Protein AF-A0A8T7HSL2-F1 (afdb_monomer_lite)

Sequence (95 aa):
MRKAVFSVLVFLIILSIVMAPPPQPKTVKGTVLRPSLTSAPSGIDVRVNVTNTSAIYTTKTFGPPINTGAYSLTAMSVEGDRISVLAWNETAWGS

Radius of gyration: 21.78 Å; chains: 1; bounding box: 37×31×69 Å

Foldseek 3Di:
DVVVVVVVVVVVVVVPPDDAPWFDKDKDKDFFADPVRHTDFWPKKKWKAFPVVRDIDIDIFDDPGPDHTMDMDIDGYGPPTDIDMWIDDPVDTGD

pLDDT: mean 81.9, std 11.12, range [49.41, 94.94]

Secondary structure (DSSP, 8-state):
-HHHHHHHHHHHHHHT---PPPPEEEEEEEEPBPTTSPBP-TT-EEEEEETTTTEEEEEE-B-STTSPPEEEEEEEE-TT--EEEEEEETTEEE-

Structure (mmCIF, N/CA/C/O backbone):
data_AF-A0A8T7HSL2-F1
#
_entry.id   AF-A0A8T7HSL2-F1
#
loop_
_atom_site.group_PDB
_atom_site.id
_atom_site.type_symbol
_atom_site.label_atom_id
_atom_site.label_alt_id
_atom_site.label_comp_id
_atom_site.label_asym_id
_atom_site.label_entity_id
_atom_site.label_seq_id
_atom_site.pdbx_PDB_ins_code
_atom_site.Cartn_x
_atom_site.Cartn_y
_atom_site.Cartn_z
_atom_site.occupancy
_atom_site.B_iso_or_equiv
_atom_site.auth_seq_id
_atom_site.auth_comp_id
_atom_site.auth_asym_id
_atom_site.auth_atom_id
_atom_site.pdbx_PDB_model_num
ATOM 1 N N . MET A 1 1 ? 20.524 -15.477 -51.763 1.00 62.94 1 MET A N 1
ATOM 2 C CA . MET A 1 1 ? 19.455 -14.520 -51.382 1.00 62.94 1 MET A CA 1
ATOM 3 C C . MET A 1 1 ? 18.556 -14.989 -50.234 1.00 62.94 1 MET A C 1
ATOM 5 O O . MET A 1 1 ? 18.479 -14.264 -49.255 1.00 62.94 1 MET A O 1
ATOM 9 N N . ARG A 1 2 ? 17.930 -16.181 -50.262 1.00 68.88 2 ARG A N 1
ATOM 10 C CA . ARG A 1 2 ? 16.983 -16.626 -49.203 1.00 68.88 2 ARG A CA 1
ATOM 11 C C . ARG A 1 2 ? 17.545 -16.649 -47.766 1.00 68.88 2 ARG A C 1
ATOM 13 O O . ARG A 1 2 ? 16.845 -16.267 -46.838 1.00 68.88 2 ARG A O 1
ATOM 20 N N . LYS A 1 3 ? 18.816 -17.034 -47.585 1.00 68.44 3 LYS A N 1
ATOM 21 C CA . LYS A 1 3 ? 19.476 -17.079 -46.262 1.00 68.44 3 LYS A CA 1
ATOM 22 C C . LYS A 1 3 ? 19.698 -15.689 -45.640 1.00 68.44 3 LYS A C 1
ATOM 24 O O . LYS A 1 3 ? 19.591 -15.545 -44.431 1.00 68.44 3 LYS A O 1
ATOM 29 N N . ALA A 1 4 ? 19.954 -14.671 -46.466 1.00 74.19 4 ALA A N 1
ATOM 30 C CA . ALA A 1 4 ? 20.169 -13.301 -45.998 1.00 74.19 4 ALA A CA 1
ATOM 31 C C . ALA A 1 4 ? 18.862 -12.667 -45.501 1.00 74.19 4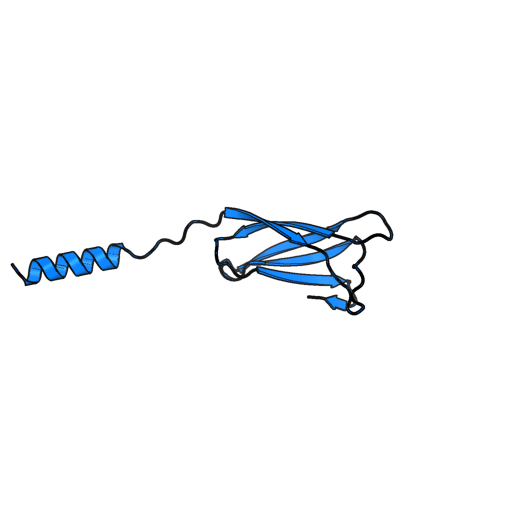 ALA A C 1
ATOM 33 O O . ALA A 1 4 ? 18.841 -12.077 -44.429 1.00 74.19 4 ALA A O 1
ATOM 34 N N . VAL A 1 5 ? 17.756 -12.875 -46.226 1.00 80.50 5 VAL A N 1
ATOM 35 C CA . VAL A 1 5 ? 16.422 -12.387 -45.828 1.00 80.50 5 VAL A CA 1
ATOM 36 C C . VAL A 1 5 ? 15.984 -13.001 -44.497 1.00 80.50 5 VAL A C 1
ATOM 38 O O . VAL A 1 5 ? 15.515 -12.285 -43.620 1.00 80.50 5 VAL A O 1
ATOM 41 N N . PHE A 1 6 ? 16.200 -14.308 -44.312 1.00 80.38 6 PHE A N 1
ATOM 42 C CA . PHE A 1 6 ? 15.884 -14.984 -43.052 1.00 80.38 6 PHE A CA 1
ATOM 43 C C . PHE A 1 6 ? 16.707 -14.431 -41.878 1.00 80.38 6 PHE A C 1
ATOM 45 O O . PHE A 1 6 ? 16.162 -14.182 -40.807 1.00 80.38 6 PHE A O 1
ATOM 52 N N . SER A 1 7 ? 17.997 -14.157 -42.092 1.00 80.88 7 SER A N 1
ATOM 53 C CA . SER A 1 7 ? 18.869 -13.585 -41.059 1.00 80.88 7 SER A CA 1
ATOM 54 C C . SER A 1 7 ? 18.478 -12.153 -40.678 1.00 80.88 7 SER A C 1
ATOM 56 O O . SER A 1 7 ? 18.521 -11.808 -39.501 1.00 80.88 7 SER A O 1
ATOM 58 N N . VAL A 1 8 ? 18.060 -11.332 -41.648 1.00 84.38 8 VAL A N 1
ATOM 59 C CA . VAL A 1 8 ? 17.554 -9.971 -41.394 1.00 84.38 8 VAL A CA 1
ATOM 60 C C . VAL A 1 8 ? 16.235 -10.009 -40.622 1.00 84.38 8 VAL A C 1
ATOM 62 O O . VAL A 1 8 ? 16.046 -9.218 -39.702 1.00 84.38 8 VAL A O 1
ATOM 65 N N . LEU A 1 9 ? 15.349 -10.956 -40.940 1.00 82.75 9 LEU A N 1
ATOM 66 C CA . LEU A 1 9 ? 14.073 -11.113 -40.243 1.00 82.75 9 LEU A CA 1
ATOM 67 C C . LEU A 1 9 ? 14.275 -11.532 -38.779 1.00 82.75 9 LEU A C 1
ATOM 69 O O . LEU A 1 9 ? 13.671 -10.951 -37.885 1.00 82.75 9 LEU A O 1
ATOM 73 N N . VAL A 1 10 ? 15.165 -12.496 -38.525 1.00 82.50 10 VAL A N 1
ATOM 74 C CA . VAL A 1 10 ? 15.508 -12.930 -37.161 1.00 82.50 10 VAL A CA 1
ATOM 75 C C . VAL A 1 10 ? 16.151 -11.787 -36.373 1.00 82.50 10 VAL A C 1
ATOM 77 O O . VAL A 1 10 ? 15.800 -11.570 -35.218 1.00 82.50 10 VAL A O 1
ATOM 80 N N . PHE A 1 11 ? 17.028 -11.003 -37.004 1.00 79.06 11 PHE A N 1
ATOM 81 C CA . PHE A 1 11 ? 17.643 -9.835 -36.373 1.00 79.06 11 PHE A CA 1
ATOM 82 C C . PHE A 1 11 ? 16.611 -8.750 -36.009 1.00 79.06 11 PHE A C 1
ATOM 84 O O . PHE A 1 11 ? 16.642 -8.225 -34.899 1.00 79.06 11 PHE A O 1
ATOM 91 N N . LEU A 1 12 ? 15.643 -8.473 -36.892 1.00 77.38 12 LEU A N 1
ATOM 92 C CA . LEU A 1 12 ? 14.536 -7.542 -36.632 1.00 77.38 12 LEU A CA 1
ATOM 93 C C . LEU A 1 12 ? 13.609 -8.012 -35.502 1.00 77.38 12 LEU A C 1
ATOM 95 O O . LEU A 1 12 ? 13.162 -7.194 -34.702 1.00 77.38 12 LEU A O 1
ATOM 99 N N . ILE A 1 13 ? 13.353 -9.319 -35.398 1.00 75.56 13 ILE A N 1
ATOM 100 C CA . ILE A 1 13 ? 12.534 -9.887 -34.318 1.00 75.56 13 ILE A CA 1
ATOM 101 C C . ILE A 1 13 ? 13.261 -9.773 -32.970 1.00 75.56 13 ILE A C 1
ATOM 103 O O . ILE A 1 13 ? 12.642 -9.401 -31.975 1.00 75.56 13 ILE A O 1
ATOM 107 N N . ILE A 1 14 ? 14.576 -10.005 -32.925 1.00 74.69 14 ILE A N 1
ATOM 108 C CA . ILE A 1 14 ? 15.363 -9.853 -31.689 1.00 74.69 14 ILE A CA 1
ATOM 109 C C . ILE A 1 14 ? 15.440 -8.380 -31.256 1.00 74.69 14 ILE A C 1
ATOM 111 O O . ILE A 1 14 ? 15.397 -8.102 -30.065 1.00 74.69 14 ILE A O 1
ATOM 115 N N . LEU A 1 15 ? 15.484 -7.433 -32.199 1.00 66.69 15 LEU A N 1
ATOM 116 C CA . LEU A 1 15 ? 15.433 -5.988 -31.921 1.00 66.69 15 LEU A CA 1
ATOM 117 C C . LEU A 1 15 ? 14.085 -5.510 -31.370 1.00 66.69 15 LEU A C 1
ATOM 119 O O . LEU A 1 15 ? 14.023 -4.457 -30.742 1.00 66.69 15 LEU A O 1
ATOM 123 N N . SER A 1 16 ? 13.016 -6.280 -31.576 1.00 60.75 16 SER A N 1
ATOM 124 C CA . SER A 1 16 ? 11.686 -5.975 -31.043 1.00 60.75 16 SER A CA 1
ATOM 125 C C . SER A 1 16 ? 11.472 -6.434 -29.599 1.00 60.75 16 SER A C 1
ATOM 127 O O . SER A 1 16 ? 10.332 -6.444 -29.138 1.00 60.75 16 SER A O 1
ATOM 129 N N . ILE A 1 17 ? 12.538 -6.790 -28.863 1.00 61.41 17 ILE A N 1
ATOM 130 C CA . ILE A 1 17 ? 12.463 -6.970 -27.408 1.00 61.41 17 ILE A CA 1
ATOM 131 C C . ILE A 1 17 ? 11.902 -5.696 -26.774 1.00 61.41 17 ILE A C 1
ATOM 133 O O . ILE A 1 17 ? 12.559 -4.665 -26.653 1.00 61.41 17 ILE A O 1
ATOM 137 N N . VAL A 1 18 ? 10.620 -5.792 -26.439 1.00 63.59 18 VAL A N 1
ATOM 138 C CA . VAL A 1 18 ? 9.773 -4.737 -25.909 1.00 63.59 18 VAL A CA 1
ATOM 139 C C . VAL A 1 18 ? 10.424 -4.187 -24.645 1.00 63.59 18 VAL A C 1
ATOM 141 O O . VAL A 1 18 ? 10.400 -4.826 -23.594 1.00 63.59 18 VAL A O 1
ATOM 144 N N . MET A 1 19 ? 11.007 -2.991 -24.735 1.00 66.88 19 MET A N 1
ATOM 145 C CA . MET A 1 19 ? 11.277 -2.196 -23.543 1.00 66.88 19 MET A CA 1
ATOM 146 C C . MET A 1 19 ? 9.924 -1.838 -22.935 1.00 66.88 19 MET A C 1
ATOM 148 O O . MET A 1 19 ? 9.146 -1.095 -23.537 1.00 66.88 19 MET A O 1
ATOM 152 N N . ALA A 1 20 ? 9.631 -2.387 -21.757 1.00 68.25 20 ALA A N 1
ATOM 153 C CA . ALA A 1 20 ? 8.486 -1.945 -20.977 1.00 68.25 20 ALA A CA 1
ATOM 154 C C . ALA A 1 20 ? 8.605 -0.426 -20.732 1.00 68.25 20 ALA A C 1
ATOM 156 O O . ALA A 1 20 ? 9.717 0.059 -20.483 1.00 68.25 20 ALA A O 1
ATOM 157 N N . PRO A 1 21 ? 7.498 0.338 -20.812 1.00 76.56 21 PRO A N 1
ATOM 158 C CA . PRO A 1 21 ? 7.515 1.753 -20.476 1.00 76.56 21 PRO A CA 1
ATOM 159 C C . PRO A 1 21 ? 8.125 1.965 -19.083 1.00 76.56 21 PRO A C 1
ATOM 161 O O . PRO A 1 21 ? 7.877 1.154 -18.186 1.00 76.56 21 PRO A O 1
ATOM 164 N N . PRO A 1 22 ? 8.906 3.037 -18.868 1.00 82.81 22 PRO A N 1
ATOM 165 C CA . PRO A 1 22 ? 9.437 3.323 -17.544 1.00 82.81 22 PRO A CA 1
ATOM 166 C C . PRO A 1 22 ? 8.284 3.538 -16.544 1.00 82.81 22 PRO A C 1
ATOM 168 O O . PRO A 1 22 ? 7.239 4.072 -16.935 1.00 82.81 22 PRO A O 1
ATOM 171 N N . PRO A 1 23 ? 8.456 3.172 -15.258 1.00 86.44 23 PRO A N 1
ATOM 172 C CA . PRO A 1 23 ? 7.463 3.445 -14.225 1.00 86.44 23 PRO A CA 1
ATOM 173 C C . PRO A 1 23 ? 7.092 4.926 -14.183 1.00 86.44 23 PRO A C 1
ATOM 175 O O . PRO A 1 23 ? 7.958 5.799 -14.254 1.00 86.44 23 PRO A O 1
ATOM 178 N N . GLN A 1 24 ? 5.802 5.211 -14.034 1.00 90.81 24 GLN A N 1
ATOM 179 C CA . GLN A 1 24 ? 5.278 6.570 -13.932 1.00 90.81 24 GLN A CA 1
ATOM 180 C C . GLN A 1 24 ? 4.633 6.790 -1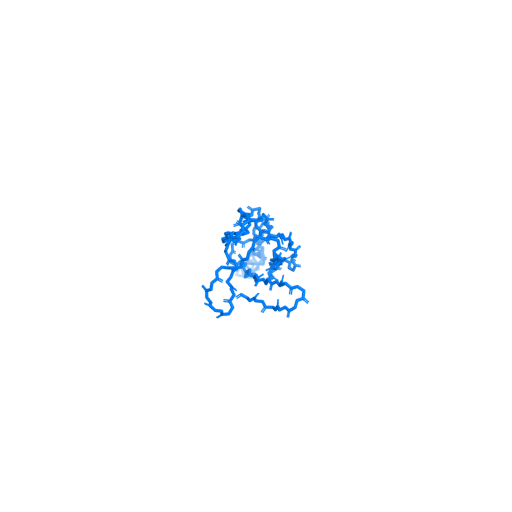2.561 1.00 90.81 24 GLN A C 1
ATOM 182 O O . GLN A 1 24 ? 4.138 5.834 -11.960 1.00 90.81 24 GLN A O 1
ATOM 187 N N . PRO A 1 25 ? 4.595 8.033 -12.054 1.00 92.94 25 PRO A N 1
ATOM 188 C CA . PRO A 1 25 ? 3.880 8.333 -10.823 1.00 92.94 25 PRO A CA 1
ATOM 189 C C . PRO A 1 25 ? 2.375 8.104 -11.017 1.00 92.94 25 PRO A C 1
ATOM 191 O O . PRO A 1 25 ? 1.746 8.695 -11.897 1.00 92.94 25 PRO A O 1
ATOM 194 N N . LYS A 1 26 ? 1.790 7.250 -10.176 1.00 91.69 26 LYS A N 1
ATOM 195 C CA . LYS A 1 26 ? 0.356 6.946 -10.129 1.00 91.69 26 LYS A CA 1
ATOM 196 C C . LYS A 1 26 ? -0.169 7.135 -8.710 1.00 91.69 26 LYS A C 1
ATOM 198 O O . LYS A 1 26 ? 0.492 6.775 -7.737 1.00 91.69 26 LYS A O 1
ATOM 203 N N . THR A 1 27 ? -1.371 7.686 -8.583 1.00 93.88 27 THR A N 1
ATOM 204 C CA . THR A 1 27 ? -2.028 7.849 -7.282 1.00 93.88 27 THR A CA 1
ATOM 205 C C . THR A 1 27 ? -2.764 6.573 -6.895 1.00 93.88 27 THR A C 1
ATOM 207 O O . THR A 1 27 ? -3.652 6.122 -7.615 1.00 93.88 27 THR A O 1
ATOM 210 N N . VAL A 1 28 ? -2.436 6.035 -5.723 1.00 91.81 28 VAL A N 1
ATOM 211 C CA . VAL A 1 28 ? -3.147 4.928 -5.082 1.00 91.81 28 VAL A CA 1
ATOM 212 C C . VAL A 1 28 ? -3.914 5.500 -3.899 1.00 91.81 28 VAL A C 1
ATOM 214 O O . VAL A 1 28 ? -3.315 6.064 -2.984 1.00 91.81 28 VAL A O 1
ATOM 217 N N . LYS A 1 29 ? -5.240 5.371 -3.918 1.00 93.50 29 LYS A N 1
ATOM 218 C CA . LYS A 1 29 ? -6.124 5.881 -2.867 1.00 93.50 29 LYS A CA 1
ATOM 219 C C . LYS A 1 29 ? -7.206 4.871 -2.528 1.00 93.50 29 LYS A C 1
ATOM 221 O O . LYS A 1 29 ? -7.626 4.108 -3.395 1.00 93.50 29 LYS A O 1
ATOM 226 N N . GLY A 1 30 ? -7.668 4.900 -1.288 1.00 90.50 30 GLY A N 1
ATOM 227 C CA . GLY A 1 30 ? -8.705 3.994 -0.822 1.00 90.50 30 GLY A CA 1
ATOM 228 C C . GLY A 1 30 ? -9.089 4.237 0.628 1.00 90.50 30 GLY A C 1
ATOM 229 O O . GLY A 1 30 ? -8.697 5.226 1.251 1.00 90.50 30 GLY A O 1
ATOM 230 N N . THR A 1 31 ? -9.867 3.308 1.161 1.00 89.19 31 THR A N 1
ATOM 231 C CA . THR A 1 31 ? -10.338 3.316 2.544 1.00 89.19 31 THR A CA 1
ATOM 232 C C . THR A 1 31 ? -9.997 1.972 3.156 1.00 89.19 31 THR A C 1
ATOM 234 O O . THR A 1 31 ? -10.202 0.940 2.523 1.00 89.19 31 THR A O 1
ATOM 237 N N . VAL A 1 32 ? -9.465 1.978 4.374 1.00 86.62 32 VAL A N 1
ATOM 238 C CA . VAL A 1 32 ? -9.212 0.737 5.109 1.00 86.62 32 VAL A CA 1
ATOM 239 C C . VAL A 1 32 ? -10.494 0.357 5.834 1.00 86.62 32 VAL A C 1
ATOM 241 O O . VAL A 1 32 ? -11.062 1.182 6.551 1.00 86.62 32 VAL A O 1
ATOM 244 N N . LEU A 1 33 ? -10.947 -0.881 5.662 1.00 84.38 33 LEU A N 1
ATOM 245 C CA . LEU A 1 33 ? -12.094 -1.422 6.384 1.00 84.38 33 LEU A CA 1
ATOM 246 C C . LEU A 1 33 ? -11.621 -2.355 7.500 1.00 84.38 33 LEU A C 1
ATOM 248 O O . LEU A 1 33 ? -10.646 -3.091 7.366 1.00 84.38 33 LEU A O 1
ATOM 252 N N . ARG A 1 34 ? -12.332 -2.319 8.622 1.00 80.81 34 ARG A N 1
ATOM 253 C CA . ARG A 1 34 ? -12.229 -3.307 9.695 1.00 80.81 34 ARG A CA 1
ATOM 254 C C . ARG A 1 34 ? -12.952 -4.595 9.274 1.00 80.81 34 ARG A C 1
ATOM 256 O O . ARG A 1 34 ? -13.838 -4.533 8.421 1.00 80.81 34 ARG A O 1
ATOM 263 N N . PRO A 1 35 ? -12.690 -5.738 9.936 1.00 80.00 35 PRO A N 1
ATOM 264 C CA . PRO A 1 35 ? -13.426 -6.984 9.690 1.00 80.00 35 PRO A CA 1
ATOM 265 C C . PRO A 1 35 ? -14.952 -6.851 9.828 1.00 80.00 35 PRO A C 1
ATOM 267 O O . PRO A 1 35 ? -15.701 -7.559 9.169 1.00 80.00 35 PRO A O 1
ATOM 270 N N . SER A 1 36 ? -15.422 -5.898 10.639 1.00 82.50 36 SER A N 1
ATOM 271 C CA . SER A 1 36 ? -16.837 -5.530 10.783 1.00 82.50 36 SER A CA 1
ATOM 272 C C . SER A 1 36 ? -17.415 -4.734 9.602 1.00 82.50 36 SER A C 1
ATOM 274 O O . SER A 1 36 ? -18.516 -4.207 9.722 1.00 82.50 36 SER A O 1
ATOM 276 N N . LEU A 1 37 ? -16.671 -4.581 8.500 1.00 80.50 37 LEU A N 1
ATOM 277 C CA . LEU A 1 37 ? -16.997 -3.741 7.336 1.00 80.50 37 LEU A CA 1
ATOM 278 C C . LEU A 1 37 ? -17.170 -2.248 7.655 1.00 80.50 37 LEU A C 1
ATOM 280 O O . LEU A 1 37 ? -17.654 -1.476 6.831 1.00 80.50 37 LEU A O 1
ATOM 284 N N . THR A 1 38 ? -16.748 -1.817 8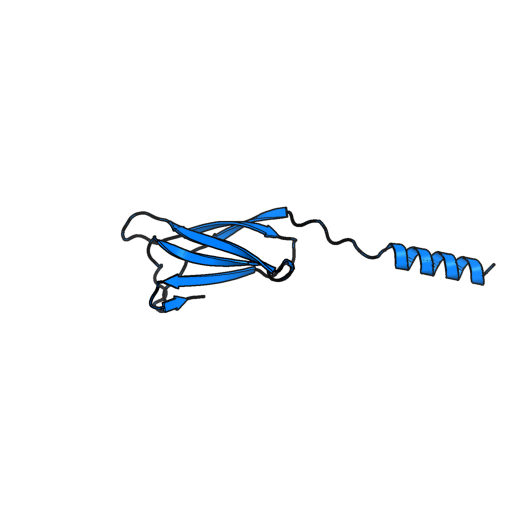.841 1.00 83.81 38 THR A N 1
ATOM 285 C CA . THR A 1 38 ? -16.723 -0.405 9.220 1.00 83.81 38 THR A CA 1
ATOM 286 C C . THR A 1 38 ? -15.377 0.205 8.875 1.00 83.81 38 THR A C 1
ATOM 288 O O . THR A 1 38 ? -14.346 -0.465 8.922 1.00 83.81 38 THR A O 1
ATOM 291 N N . SER A 1 39 ? -15.359 1.490 8.551 1.00 83.62 39 SER A N 1
ATOM 292 C CA . SER A 1 39 ? -14.115 2.189 8.251 1.00 83.62 39 SER A CA 1
ATOM 293 C C . SER A 1 39 ? -13.138 2.174 9.423 1.00 83.62 39 SER A C 1
ATOM 295 O O . SER A 1 39 ? -13.508 2.375 10.585 1.00 83.62 39 SER A O 1
ATOM 297 N N . ALA A 1 40 ? -11.861 1.983 9.116 1.00 85.44 40 ALA A N 1
ATOM 298 C CA . ALA A 1 40 ? -10.796 2.197 10.074 1.00 85.44 40 ALA A CA 1
ATOM 299 C C . ALA A 1 40 ? -10.643 3.708 10.365 1.00 85.44 40 ALA A C 1
ATOM 301 O O . ALA A 1 40 ? -10.961 4.535 9.507 1.00 85.44 40 ALA A O 1
ATOM 302 N N . PRO A 1 41 ? -10.202 4.091 11.576 1.00 86.62 41 PRO A N 1
ATOM 303 C CA . PRO A 1 41 ? -10.025 5.490 11.953 1.00 86.62 41 PRO A CA 1
ATOM 304 C C . PRO A 1 41 ? -8.813 6.097 11.231 1.00 86.62 41 PRO A C 1
ATOM 306 O O . PRO A 1 41 ? -8.117 5.418 10.473 1.00 86.62 41 PRO A O 1
ATOM 309 N N . SER A 1 42 ? -8.540 7.378 11.468 1.00 88.75 42 SER A N 1
ATOM 310 C CA . SER A 1 42 ? -7.268 7.990 11.078 1.00 88.75 42 SER A CA 1
ATOM 311 C C . SER A 1 42 ? -6.093 7.431 11.894 1.00 88.75 42 SER A C 1
ATOM 313 O O . SER A 1 42 ? -6.264 6.937 13.009 1.00 88.75 42 SER A O 1
ATOM 315 N N . GLY A 1 43 ? -4.891 7.497 11.320 1.00 88.56 43 GLY A N 1
ATOM 316 C CA . GLY A 1 43 ? -3.644 7.063 11.950 1.00 88.56 43 GLY A CA 1
ATOM 317 C C . GLY A 1 43 ? -3.266 5.597 11.727 1.00 88.56 43 GLY A C 1
ATOM 318 O O . GLY A 1 43 ? -2.239 5.176 12.249 1.00 88.56 43 GLY A O 1
ATOM 319 N N . ILE A 1 44 ? -4.043 4.841 10.948 1.00 88.56 44 ILE A N 1
ATOM 320 C CA . ILE A 1 44 ? -3.758 3.437 10.621 1.00 88.56 44 ILE A CA 1
ATOM 321 C C . ILE A 1 44 ? -2.664 3.376 9.565 1.00 88.56 44 ILE A C 1
ATOM 323 O O . ILE A 1 44 ? -2.774 4.045 8.536 1.00 88.56 44 ILE A O 1
ATOM 327 N N . ASP A 1 45 ? -1.631 2.576 9.810 1.00 91.44 45 ASP A N 1
ATOM 328 C CA . ASP A 1 45 ? -0.547 2.378 8.858 1.00 91.44 45 ASP A CA 1
ATOM 329 C C . ASP A 1 45 ? -1.037 1.605 7.634 1.00 91.44 45 ASP A C 1
ATOM 331 O O . ASP A 1 45 ? -1.759 0.612 7.740 1.00 91.44 45 ASP A O 1
ATOM 335 N N . VAL A 1 46 ? -0.636 2.079 6.456 1.00 92.12 46 VAL A N 1
ATOM 336 C CA . VAL A 1 46 ? -0.956 1.488 5.158 1.00 92.12 46 VAL A CA 1
ATOM 337 C C . VAL A 1 46 ? 0.333 1.313 4.371 1.00 92.12 46 VAL A C 1
ATOM 339 O O . VAL A 1 46 ? 1.066 2.268 4.121 1.00 92.12 46 VAL A O 1
ATOM 342 N N . ARG A 1 47 ? 0.589 0.088 3.923 1.00 92.81 47 ARG A N 1
ATOM 343 C CA . ARG A 1 47 ? 1.681 -0.286 3.028 1.00 92.81 47 ARG A CA 1
ATOM 344 C C . ARG A 1 47 ? 1.117 -0.624 1.660 1.00 92.81 47 ARG A C 1
ATOM 346 O O . ARG A 1 47 ? 0.227 -1.457 1.529 1.00 92.81 47 ARG A O 1
ATOM 353 N N . VAL A 1 48 ? 1.691 -0.014 0.637 1.00 93.25 48 VAL A N 1
ATOM 354 C CA . VAL A 1 48 ? 1.406 -0.294 -0.766 1.00 93.25 48 VAL A CA 1
ATOM 355 C C . VAL A 1 48 ? 2.646 -0.928 -1.377 1.00 93.25 48 VAL A C 1
ATOM 357 O O . VAL A 1 48 ? 3.729 -0.346 -1.347 1.00 93.25 48 VAL A O 1
ATOM 360 N N . ASN A 1 49 ? 2.489 -2.135 -1.906 1.00 92.44 49 ASN A N 1
ATOM 361 C CA . ASN A 1 49 ? 3.526 -2.876 -2.607 1.00 92.44 49 ASN A CA 1
ATOM 362 C C . ASN A 1 49 ? 3.196 -2.935 -4.102 1.00 92.44 49 ASN A C 1
ATOM 364 O O . ASN A 1 49 ? 2.124 -3.414 -4.480 1.00 92.44 49 ASN A O 1
ATOM 368 N N . VAL A 1 50 ? 4.117 -2.467 -4.941 1.00 90.88 50 VAL A N 1
ATOM 369 C CA . VAL A 1 50 ? 4.031 -2.576 -6.399 1.00 90.88 50 VAL A CA 1
ATOM 370 C C . VAL A 1 50 ? 4.822 -3.811 -6.821 1.00 90.88 50 VAL A C 1
ATOM 372 O O . VAL A 1 50 ? 6.050 -3.820 -6.813 1.00 90.88 50 VAL A O 1
ATOM 375 N N . THR A 1 51 ? 4.106 -4.881 -7.163 1.00 83.56 51 THR A N 1
ATOM 376 C CA . THR A 1 51 ? 4.671 -6.239 -7.266 1.00 83.56 51 THR A CA 1
ATOM 377 C C . THR A 1 51 ? 5.756 -6.353 -8.338 1.00 83.56 51 THR A C 1
ATOM 379 O O . THR A 1 51 ? 6.764 -7.014 -8.116 1.00 83.56 51 THR A O 1
ATOM 382 N N . ASN A 1 52 ? 5.587 -5.678 -9.479 1.00 80.69 52 ASN A N 1
ATOM 383 C CA . ASN A 1 52 ? 6.531 -5.773 -10.597 1.00 80.69 52 ASN A CA 1
ATOM 384 C C . ASN A 1 52 ? 7.839 -5.016 -10.345 1.00 80.69 52 ASN A C 1
ATOM 386 O O . ASN A 1 52 ? 8.892 -5.434 -10.816 1.00 80.69 52 ASN A O 1
ATOM 390 N N . THR A 1 53 ? 7.794 -3.920 -9.588 1.00 79.25 53 THR A N 1
ATOM 391 C CA . THR A 1 53 ? 8.981 -3.116 -9.259 1.00 79.25 53 THR A CA 1
ATOM 392 C C . THR A 1 53 ? 9.563 -3.465 -7.891 1.00 79.25 53 THR A C 1
ATOM 394 O O . THR A 1 53 ? 10.605 -2.932 -7.519 1.00 79.25 53 THR A O 1
ATOM 397 N N . SER A 1 54 ? 8.899 -4.343 -7.125 1.00 82.44 54 SER A N 1
ATOM 398 C CA . SER A 1 54 ? 9.170 -4.594 -5.700 1.00 82.44 54 SER A CA 1
ATOM 399 C C . SER A 1 54 ? 9.212 -3.315 -4.847 1.00 82.44 54 SER A C 1
ATOM 401 O O . SER A 1 54 ? 9.801 -3.302 -3.764 1.00 82.44 54 S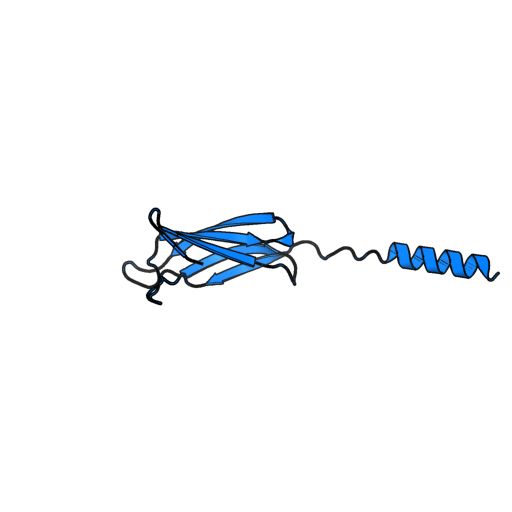ER A O 1
ATOM 403 N N . ALA A 1 55 ? 8.607 -2.223 -5.330 1.00 88.38 55 ALA A N 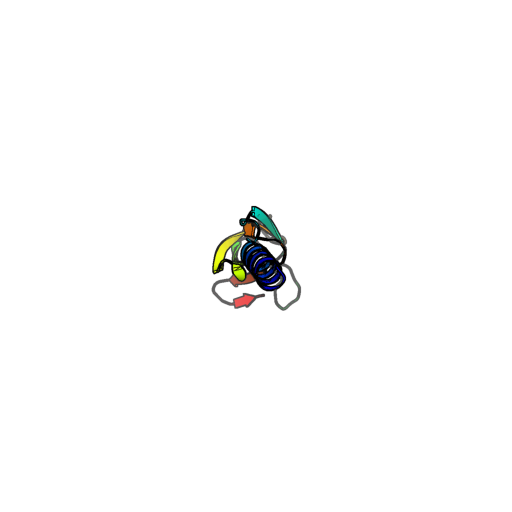1
ATOM 404 C CA . ALA A 1 55 ? 8.635 -0.937 -4.654 1.00 88.38 55 ALA A CA 1
ATOM 405 C C . ALA A 1 55 ? 7.613 -0.914 -3.514 1.00 88.38 55 ALA A C 1
ATOM 407 O O . ALA A 1 55 ? 6.452 -1.294 -3.684 1.00 88.38 55 ALA A O 1
ATOM 408 N N . ILE A 1 56 ? 8.048 -0.436 -2.348 1.00 93.31 56 ILE A N 1
ATOM 409 C CA . ILE A 1 56 ? 7.227 -0.354 -1.142 1.00 93.31 56 ILE A CA 1
ATOM 410 C C . ILE A 1 56 ? 7.041 1.111 -0.765 1.00 93.31 56 ILE A C 1
ATOM 412 O O . ILE A 1 56 ? 8.010 1.846 -0.590 1.00 93.31 56 ILE A O 1
ATOM 416 N N . TYR A 1 57 ? 5.785 1.499 -0.581 1.00 93.94 57 TYR A N 1
ATOM 417 C CA . TYR A 1 57 ? 5.380 2.817 -0.116 1.00 93.94 57 TYR A CA 1
ATOM 418 C C . TYR A 1 57 ? 4.565 2.667 1.161 1.00 93.94 57 TYR A C 1
ATOM 420 O O . TYR A 1 57 ? 3.765 1.740 1.288 1.00 93.94 57 TYR A O 1
ATOM 428 N N . THR A 1 58 ? 4.745 3.583 2.104 1.00 94.06 58 THR A N 1
ATOM 429 C CA . THR A 1 58 ? 3.991 3.607 3.359 1.00 94.06 58 THR A CA 1
ATOM 430 C C . THR A 1 58 ? 3.302 4.948 3.526 1.00 94.06 58 THR A C 1
ATOM 432 O O . THR A 1 58 ? 3.872 5.993 3.220 1.00 94.06 58 THR A O 1
ATOM 435 N N . THR A 1 59 ? 2.073 4.919 4.015 1.00 94.50 59 THR A N 1
ATOM 436 C CA . THR A 1 59 ? 1.292 6.099 4.379 1.00 94.50 59 THR A CA 1
ATOM 437 C C . THR A 1 59 ? 0.437 5.772 5.598 1.00 94.50 59 THR A C 1
ATOM 439 O O . THR A 1 59 ? 0.460 4.648 6.096 1.00 94.50 59 THR A O 1
ATOM 442 N N . LYS A 1 60 ? -0.334 6.747 6.069 1.00 92.62 60 LYS A N 1
ATOM 443 C CA . LYS A 1 60 ? -1.348 6.540 7.098 1.00 92.62 60 LYS A CA 1
ATOM 444 C C . LYS A 1 60 ? -2.717 6.930 6.576 1.00 92.62 60 LYS A C 1
ATOM 446 O O . LYS A 1 60 ? -2.836 7.789 5.699 1.00 92.62 60 LYS A O 1
ATOM 451 N N . THR A 1 61 ? -3.757 6.329 7.137 1.00 91.38 61 THR A N 1
ATOM 452 C CA . THR A 1 61 ? -5.105 6.856 6.960 1.00 91.38 61 THR A CA 1
ATOM 453 C C . THR A 1 61 ? -5.202 8.244 7.597 1.00 91.38 61 THR A C 1
ATOM 455 O O . THR A 1 61 ? -4.700 8.497 8.692 1.00 91.38 61 THR A O 1
ATOM 458 N N . PHE A 1 62 ? -5.873 9.159 6.917 1.00 88.81 62 PHE A N 1
ATOM 459 C CA . PHE A 1 62 ? -6.150 10.515 7.359 1.00 88.81 62 PHE A CA 1
ATOM 460 C C . PHE A 1 62 ? -7.651 10.787 7.264 1.00 88.81 62 PHE A C 1
ATOM 462 O O . PHE A 1 62 ? -8.368 10.221 6.440 1.00 88.81 62 PHE A O 1
ATOM 469 N N . GLY A 1 63 ? -8.137 11.646 8.149 1.00 84.94 63 GLY A N 1
ATOM 470 C CA . GLY A 1 63 ? -9.548 11.981 8.274 1.00 84.94 63 GLY A CA 1
ATOM 471 C C . GLY A 1 63 ? -9.811 12.682 9.605 1.00 84.94 63 GLY A C 1
ATOM 472 O O . GLY A 1 63 ? -8.949 12.639 10.492 1.00 84.94 63 GLY A O 1
ATOM 473 N N . PRO A 1 64 ? -10.971 13.341 9.762 1.00 78.56 64 PRO A N 1
ATOM 474 C CA . PRO A 1 64 ? -11.332 13.952 11.033 1.00 78.56 64 PRO A CA 1
ATOM 475 C C . PRO A 1 64 ? -11.362 12.896 12.155 1.00 78.56 64 PRO A C 1
ATOM 477 O O . PRO A 1 64 ? -11.662 11.730 11.878 1.00 78.56 64 PRO A O 1
ATOM 480 N N . PRO A 1 65 ? -11.096 13.276 13.419 1.00 65.44 65 PRO A N 1
ATOM 481 C CA . PRO A 1 65 ? -11.223 12.365 14.554 1.00 65.44 65 PRO A CA 1
ATOM 482 C C . PRO A 1 65 ? -12.597 11.681 14.549 1.00 65.44 65 PRO A C 1
ATOM 484 O O . PRO A 1 65 ? -13.596 12.334 14.257 1.00 65.44 65 PRO A O 1
ATOM 487 N N . ILE A 1 66 ? -12.648 10.381 14.870 1.00 62.25 66 ILE A N 1
ATOM 488 C CA . ILE A 1 66 ? -13.878 9.558 14.954 1.00 62.25 66 ILE A CA 1
ATOM 489 C C . ILE A 1 66 ? -14.489 9.185 13.581 1.00 62.25 66 ILE A C 1
ATOM 491 O O . ILE A 1 66 ? -15.298 8.264 13.500 1.00 62.25 66 ILE A O 1
ATOM 495 N N . ASN A 1 67 ? -14.054 9.811 12.484 1.00 67.69 67 ASN A N 1
ATOM 496 C CA . ASN A 1 67 ? -14.556 9.531 11.138 1.00 67.69 67 ASN A CA 1
ATOM 497 C C . ASN A 1 67 ? -13.711 8.499 10.371 1.00 67.69 67 ASN A C 1
ATOM 499 O O . ASN A 1 67 ? -12.605 8.126 10.765 1.00 67.69 67 ASN A O 1
ATOM 503 N N . THR A 1 68 ? -14.261 8.055 9.239 1.00 76.75 68 THR A N 1
ATOM 504 C CA . THR A 1 68 ? -13.608 7.187 8.2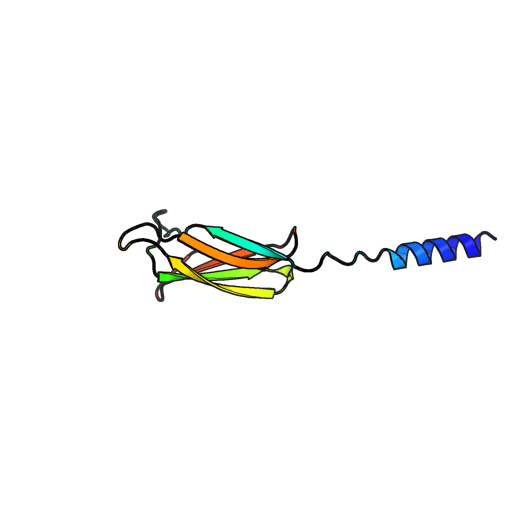50 1.00 76.75 68 THR A CA 1
ATOM 505 C C . THR A 1 68 ? -12.242 7.737 7.834 1.00 76.75 68 THR A C 1
ATOM 507 O O . THR A 1 68 ? -12.158 8.801 7.222 1.00 76.75 68 THR A O 1
ATOM 510 N N . GLY A 1 69 ? -11.178 6.990 8.128 1.00 83.00 69 GLY A N 1
ATOM 511 C CA . GLY A 1 69 ? -9.835 7.259 7.635 1.00 83.00 69 GLY A CA 1
ATOM 512 C C . GLY A 1 69 ? -9.675 6.780 6.192 1.00 83.00 69 GLY A C 1
ATOM 513 O O . GLY A 1 69 ? -9.860 5.600 5.893 1.00 83.00 69 GLY A O 1
ATOM 514 N N . ALA A 1 70 ? -9.299 7.686 5.295 1.00 90.06 70 ALA A N 1
ATOM 515 C CA . ALA A 1 70 ? -8.923 7.370 3.919 1.00 90.06 70 ALA A CA 1
ATOM 516 C C . ALA A 1 70 ? -7.406 7.479 3.757 1.00 90.06 70 ALA A C 1
ATOM 518 O O . ALA A 1 70 ? -6.757 8.206 4.497 1.00 90.06 70 ALA A O 1
ATOM 519 N N . TYR A 1 71 ? -6.826 6.780 2.790 1.00 92.56 71 TYR A N 1
ATOM 520 C CA . TYR A 1 71 ? -5.413 6.927 2.455 1.00 92.56 71 TYR A CA 1
ATOM 521 C C . TYR A 1 71 ? -5.253 7.354 0.999 1.00 92.56 71 TYR A C 1
ATOM 523 O O . TYR A 1 71 ? -6.090 7.072 0.139 1.00 92.56 71 TYR A O 1
ATOM 531 N N . SER A 1 72 ? -4.148 8.035 0.727 1.00 94.31 72 SER A N 1
ATOM 532 C CA . SER A 1 72 ? -3.714 8.414 -0.610 1.00 94.31 72 SER A CA 1
ATOM 533 C C . SER A 1 72 ? -2.197 8.513 -0.607 1.00 94.31 72 SER A C 1
ATOM 535 O O . SER A 1 72 ? -1.618 9.106 0.303 1.00 94.31 72 SER A O 1
ATOM 537 N N . LEU A 1 73 ? -1.556 7.934 -1.615 1.00 94.12 73 LEU A N 1
ATOM 538 C CA . LEU A 1 73 ? -0.125 8.076 -1.857 1.00 94.12 73 LEU A CA 1
ATOM 539 C C . LEU A 1 73 ? 0.177 8.027 -3.352 1.00 94.12 73 LEU A C 1
ATOM 541 O O . LEU A 1 73 ? -0.640 7.561 -4.147 1.00 94.12 73 LEU A O 1
ATOM 545 N N . THR A 1 74 ? 1.366 8.484 -3.725 1.00 94.94 74 THR A N 1
ATOM 546 C CA . THR A 1 74 ? 1.880 8.361 -5.091 1.00 94.94 74 THR A CA 1
ATOM 547 C C . THR A 1 74 ? 2.912 7.240 -5.132 1.00 94.94 74 THR A C 1
ATOM 549 O O . THR A 1 74 ? 3.881 7.273 -4.378 1.00 94.94 74 THR A O 1
ATOM 552 N N . ALA A 1 75 ? 2.702 6.259 -6.008 1.00 92.75 75 ALA A N 1
ATOM 553 C CA . ALA A 1 75 ? 3.598 5.131 -6.237 1.00 92.75 75 ALA A CA 1
ATOM 554 C C . ALA A 1 75 ? 4.106 5.146 -7.683 1.00 92.75 75 ALA A C 1
ATOM 556 O O . ALA A 1 75 ? 3.369 5.519 -8.597 1.00 92.75 75 ALA A O 1
ATOM 557 N N . MET A 1 76 ? 5.353 4.730 -7.902 1.00 91.50 76 MET A N 1
ATOM 558 C CA . MET A 1 76 ? 5.894 4.548 -9.248 1.00 91.50 76 MET A CA 1
ATOM 559 C C . MET A 1 76 ? 5.464 3.184 -9.776 1.00 91.50 76 MET A C 1
ATOM 561 O O . MET A 1 76 ? 5.804 2.156 -9.188 1.00 91.50 76 MET A O 1
ATOM 565 N N . SER A 1 77 ? 4.703 3.177 -10.867 1.00 89.06 77 SER A N 1
ATOM 566 C CA . SER A 1 77 ? 4.105 1.961 -11.410 1.00 89.06 77 SER A CA 1
ATOM 567 C C . SER A 1 77 ? 3.897 2.056 -12.924 1.00 89.06 77 SER A C 1
ATOM 569 O O . SER A 1 77 ? 3.737 3.147 -13.480 1.00 89.06 77 SER A O 1
ATOM 571 N N . VAL A 1 78 ? 3.932 0.907 -13.592 1.00 87.69 78 VAL A N 1
ATOM 572 C CA . VAL A 1 78 ? 3.593 0.720 -15.005 1.00 87.69 78 VAL A CA 1
ATOM 573 C C . VAL A 1 78 ? 2.174 0.156 -15.106 1.00 87.69 78 VAL A C 1
ATOM 575 O O . VAL A 1 78 ? 1.673 -0.508 -14.201 1.00 87.69 78 VAL A O 1
ATOM 578 N N . GLU A 1 79 ? 1.485 0.448 -16.205 1.00 82.81 79 GLU A N 1
ATOM 579 C CA . GLU A 1 79 ? 0.177 -0.150 -16.467 1.00 82.81 79 GLU A CA 1
ATOM 580 C C . GLU A 1 79 ? 0.268 -1.683 -16.510 1.00 82.81 79 GLU A C 1
ATOM 582 O O . GLU A 1 79 ? 1.187 -2.247 -17.102 1.00 82.81 79 GLU A O 1
ATOM 587 N N . GLY A 1 80 ? -0.679 -2.353 -15.850 1.00 81.69 80 GLY A N 1
ATOM 588 C CA . GLY A 1 80 ? -0.656 -3.805 -15.662 1.00 81.69 80 GLY A CA 1
ATOM 589 C C . GLY A 1 80 ? 0.106 -4.275 -14.419 1.00 81.69 80 GLY A C 1
ATOM 590 O O . GLY A 1 80 ? 0.065 -5.464 -14.104 1.00 81.69 80 GLY A O 1
ATOM 591 N N . ASP A 1 81 ? 0.751 -3.375 -13.669 1.00 85.38 81 ASP A N 1
ATOM 592 C CA . ASP A 1 81 ? 1.339 -3.730 -12.380 1.00 85.38 81 ASP A CA 1
ATOM 593 C C . ASP A 1 81 ? 0.272 -4.159 -11.373 1.00 85.38 81 ASP A C 1
ATOM 595 O O . ASP A 1 81 ? -0.756 -3.507 -11.167 1.00 85.38 81 ASP A O 1
ATOM 599 N N . ARG A 1 82 ? 0.573 -5.237 -10.649 1.00 88.44 82 ARG A N 1
ATOM 600 C CA . ARG A 1 82 ? -0.219 -5.643 -9.494 1.00 88.44 82 ARG A CA 1
ATOM 601 C C . ARG A 1 82 ? 0.158 -4.794 -8.284 1.00 88.44 82 ARG A C 1
ATOM 603 O O . ARG A 1 82 ? 1.314 -4.800 -7.855 1.00 88.44 82 ARG A O 1
ATOM 610 N N . ILE A 1 83 ? -0.833 -4.140 -7.688 1.00 90.44 83 ILE A N 1
ATOM 611 C CA . ILE A 1 83 ? -0.690 -3.381 -6.444 1.00 90.44 83 ILE A CA 1
ATOM 612 C C . ILE A 1 83 ? -1.308 -4.192 -5.303 1.00 90.44 83 ILE A C 1
ATOM 614 O O . ILE A 1 83 ? -2.471 -4.583 -5.377 1.00 90.44 83 ILE A O 1
ATOM 618 N N . SER A 1 84 ? -0.535 -4.448 -4.250 1.00 90.56 84 SER A N 1
ATOM 619 C CA . SER A 1 84 ? -1.028 -5.038 -3.003 1.00 90.56 84 SER A CA 1
ATOM 620 C C . SER A 1 84 ? -1.054 -3.966 -1.929 1.00 90.56 84 SER A C 1
ATOM 622 O O . SER A 1 84 ? -0.028 -3.349 -1.648 1.00 90.56 84 SER A O 1
ATOM 624 N N . VAL A 1 85 ? -2.213 -3.764 -1.315 1.00 89.31 85 VAL A N 1
ATOM 625 C CA . VAL A 1 85 ? -2.374 -2.853 -0.183 1.00 89.31 85 VAL A CA 1
ATOM 626 C C . VAL A 1 85 ? -2.546 -3.687 1.074 1.00 89.31 85 VAL A C 1
ATOM 628 O O . VAL A 1 85 ? -3.209 -4.718 1.055 1.00 89.31 85 VAL A O 1
ATOM 631 N N . LEU A 1 86 ? -1.892 -3.266 2.144 1.00 89.81 86 LEU A N 1
ATOM 632 C CA . LEU A 1 86 ? -1.990 -3.888 3.448 1.00 89.81 86 LEU A CA 1
ATOM 633 C C . LEU A 1 86 ? -2.087 -2.783 4.489 1.00 89.81 86 LEU A C 1
ATOM 635 O O . LEU A 1 86 ? -1.289 -1.849 4.460 1.00 89.81 86 LEU A O 1
ATOM 639 N N . ALA A 1 87 ? -3.026 -2.901 5.415 1.00 86.94 87 ALA A N 1
ATOM 640 C CA . ALA A 1 87 ? -3.152 -1.993 6.536 1.00 86.94 87 ALA A CA 1
ATOM 641 C C . ALA A 1 87 ? -2.990 -2.737 7.861 1.00 86.94 87 ALA A C 1
ATOM 643 O O . ALA A 1 87 ? -3.377 -3.899 7.997 1.00 86.94 87 ALA A O 1
ATOM 644 N N . TRP A 1 88 ? -2.427 -2.069 8.858 1.00 84.38 88 TRP A N 1
ATOM 645 C CA . TRP A 1 88 ? -2.360 -2.617 10.205 1.00 84.38 88 TRP A CA 1
ATOM 646 C C . TRP A 1 88 ? -2.505 -1.516 11.245 1.00 84.38 88 TRP A C 1
ATOM 648 O O . TRP A 1 88 ? -2.073 -0.378 11.075 1.00 84.38 88 TRP A O 1
ATOM 658 N N . ASN A 1 89 ? -3.146 -1.884 12.342 1.00 73.50 89 ASN A N 1
ATOM 659 C CA . ASN A 1 89 ? -2.974 -1.221 13.624 1.00 73.50 89 ASN A CA 1
ATOM 660 C C . ASN A 1 89 ? -2.105 -2.171 14.452 1.00 73.50 89 ASN A C 1
ATOM 662 O O . ASN A 1 89 ? -2.228 -3.369 14.242 1.00 73.50 89 ASN A O 1
ATOM 666 N N . GLU A 1 90 ? -1.266 -1.711 15.374 1.00 62.78 90 GLU A N 1
ATOM 667 C CA . GLU A 1 90 ? -0.276 -2.498 16.152 1.00 62.78 90 GLU A CA 1
ATOM 668 C C . GLU A 1 90 ? -0.791 -3.813 16.804 1.00 62.78 90 GLU A C 1
ATOM 670 O O . GLU A 1 90 ? -0.014 -4.605 17.328 1.00 62.78 90 GLU A O 1
ATOM 675 N N . THR A 1 91 ? -2.099 -4.075 16.750 1.00 54.81 91 THR A N 1
ATOM 676 C CA . THR A 1 91 ? -2.816 -5.252 17.254 1.00 54.81 91 THR A CA 1
ATOM 677 C C . THR A 1 91 ? -3.565 -6.091 16.193 1.00 54.81 91 THR A C 1
ATOM 679 O O . THR A 1 91 ? -4.009 -7.188 16.527 1.00 54.81 91 THR A O 1
ATOM 682 N N . ALA A 1 92 ? -3.726 -5.651 14.933 1.00 56.84 92 ALA A N 1
ATOM 683 C CA . ALA A 1 92 ? -4.469 -6.389 13.896 1.00 56.84 92 ALA A CA 1
ATOM 684 C C . ALA A 1 92 ? -4.087 -6.014 12.447 1.00 56.84 92 ALA A C 1
ATOM 686 O O . ALA A 1 92 ? -3.842 -4.848 12.135 1.00 56.84 92 ALA A O 1
ATOM 687 N N . TRP A 1 93 ? -4.125 -7.009 11.552 1.00 54.91 93 TRP A N 1
ATOM 688 C CA . TRP A 1 93 ? -3.873 -6.878 10.111 1.00 54.91 93 TRP A CA 1
ATOM 689 C C . TRP A 1 93 ? -5.207 -6.843 9.351 1.00 54.91 93 TRP A C 1
ATOM 691 O O . TRP A 1 93 ? -6.089 -7.658 9.619 1.00 54.91 93 TRP A O 1
ATOM 701 N N . GLY A 1 94 ? -5.352 -5.916 8.406 1.00 56.78 94 GLY A N 1
ATOM 702 C CA . GLY A 1 94 ? -6.467 -5.846 7.461 1.00 56.78 94 GLY A CA 1
ATOM 703 C C . GLY A 1 94 ? -5.937 -5.686 6.036 1.00 56.78 94 GLY A C 1
ATOM 704 O O . GLY A 1 94 ? -4.976 -4.952 5.807 1.00 56.78 94 GLY A O 1
ATOM 705 N N . SER A 1 95 ? -6.531 -6.403 5.086 1.00 49.41 95 SER A N 1
ATOM 706 C CA . SER A 1 95 ? -6.237 -6.290 3.649 1.00 49.41 95 SER A CA 1
ATOM 707 C C . SER A 1 95 ? -7.347 -5.543 2.933 1.00 49.41 95 SER A C 1
ATOM 709 O O . SER A 1 95 ? -8.508 -5.969 3.136 1.00 49.41 95 SER A O 1
#